Protein A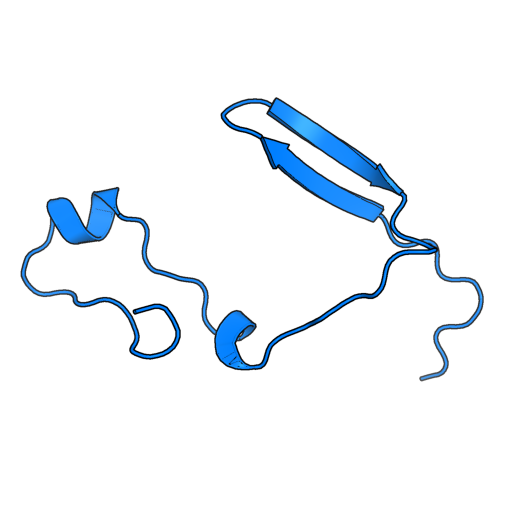F-A0A7X7C3I8-F1 (afdb_monomer_lite)

Secondary structure (DSSP, 8-state):
---TT---EEEEEETTEEEEEE-TTS-----GGGGSPPPPHHHHHH-TT----GGG-

pLDDT: mean 78.69, std 9.77, range [44.69, 89.38]

Foldseek 3Di:
DDPPPDWDWDWDDDPPDTDIDTCPPPDDDDDPLVVDDWDDPVVVVVDVVDDTDPSVD

Sequence (57 aa):
IEYNNYRTHGFKITGNKYEYIDVDYQDRKFLEKTYRLPIPNSELENNSLITQYDEWL

Structure (mmCIF, N/CA/C/O backbone):
data_AF-A0A7X7C3I8-F1
#
_entry.id   AF-A0A7X7C3I8-F1
#
loop_
_atom_site.group_PDB
_atom_site.id
_atom_site.type_symbol
_atom_site.label_atom_id
_atom_site.label_alt_id
_atom_site.label_comp_id
_atom_site.label_asym_id
_atom_site.label_entity_id
_atom_site.label_seq_id
_atom_site.pdbx_PDB_ins_code
_atom_site.Cartn_x
_atom_site.Cartn_y
_atom_site.Cartn_z
_atom_site.occupancy
_atom_site.B_iso_or_equiv
_atom_site.auth_seq_id
_atom_site.auth_comp_id
_atom_site.auth_asym_id
_atom_site.auth_atom_id
_atom_site.pdbx_PDB_model_num
ATOM 1 N N . ILE A 1 1 ? 3.706 1.587 -24.951 1.00 53.22 1 ILE A N 1
ATOM 2 C CA . ILE A 1 1 ? 4.344 2.902 -24.710 1.00 53.22 1 ILE A CA 1
ATOM 3 C C . ILE A 1 1 ? 5.683 2.599 -24.055 1.00 53.22 1 ILE A C 1
ATOM 5 O O . ILE A 1 1 ? 5.682 1.952 -23.017 1.00 53.22 1 ILE A O 1
ATOM 9 N N . GLU A 1 2 ? 6.796 2.928 -24.711 1.00 44.69 2 GLU A N 1
ATOM 10 C CA . GLU A 1 2 ? 8.147 2.729 -24.166 1.00 44.69 2 GLU A CA 1
ATOM 11 C C . GLU A 1 2 ? 8.499 3.906 -23.250 1.00 44.69 2 GLU A C 1
ATOM 13 O O . GLU A 1 2 ? 8.491 5.055 -23.684 1.00 44.69 2 GLU A O 1
ATOM 18 N N . TYR A 1 3 ? 8.785 3.627 -21.978 1.00 59.41 3 TYR A N 1
ATOM 19 C CA . TYR A 1 3 ? 9.098 4.635 -20.959 1.00 59.41 3 TYR A CA 1
ATOM 20 C C . TYR A 1 3 ? 10.616 4.808 -20.792 1.00 59.41 3 TYR A C 1
ATOM 22 O O . TYR A 1 3 ? 11.154 4.662 -19.696 1.00 59.41 3 TYR A O 1
ATOM 30 N N . ASN A 1 4 ? 11.321 5.089 -21.888 1.00 55.81 4 ASN A N 1
ATOM 31 C CA . ASN A 1 4 ? 12.764 5.345 -21.856 1.00 55.81 4 ASN A CA 1
ATOM 32 C C . ASN A 1 4 ? 13.040 6.799 -21.408 1.00 55.81 4 ASN A C 1
ATOM 34 O O . ASN A 1 4 ? 12.339 7.716 -21.830 1.00 55.81 4 ASN A O 1
ATOM 38 N N . ASN A 1 5 ? 14.064 7.014 -20.567 1.00 63.03 5 ASN A N 1
ATOM 39 C CA . ASN A 1 5 ? 14.479 8.321 -20.011 1.00 63.03 5 ASN A CA 1
ATOM 40 C C . ASN A 1 5 ? 13.443 9.058 -19.132 1.00 63.03 5 ASN A C 1
ATOM 42 O O . ASN A 1 5 ? 13.455 10.288 -19.056 1.00 63.03 5 ASN A O 1
ATOM 46 N N . TYR A 1 6 ? 12.555 8.337 -18.444 1.00 67.50 6 TYR A N 1
ATOM 47 C CA . TYR A 1 6 ? 11.617 8.954 -17.504 1.00 67.50 6 TYR A CA 1
ATOM 48 C C . TYR A 1 6 ? 12.193 8.969 -16.082 1.00 67.50 6 TYR A C 1
ATOM 50 O O . TYR A 1 6 ? 12.381 7.907 -15.489 1.00 67.50 6 TYR A O 1
ATOM 58 N N . ARG A 1 7 ? 12.446 10.169 -15.536 1.00 69.06 7 ARG A N 1
ATOM 59 C CA . ARG A 1 7 ? 12.808 10.335 -14.121 1.00 69.06 7 ARG A CA 1
ATOM 60 C C . ARG A 1 7 ? 11.576 10.138 -13.250 1.00 69.06 7 ARG A C 1
ATOM 62 O O . ARG A 1 7 ? 10.568 10.826 -13.407 1.00 69.06 7 ARG A O 1
ATOM 69 N N . THR A 1 8 ? 11.668 9.194 -12.334 1.00 71.00 8 THR A N 1
ATOM 70 C CA . THR A 1 8 ? 10.643 8.855 -11.361 1.00 71.00 8 THR A CA 1
ATOM 71 C C . THR A 1 8 ? 11.024 9.384 -9.989 1.00 71.00 8 THR A C 1
ATOM 73 O O . THR A 1 8 ? 12.098 9.112 -9.457 1.00 71.00 8 THR A O 1
ATOM 76 N N . HIS A 1 9 ? 10.095 10.120 -9.389 1.00 78.31 9 HIS A N 1
ATOM 77 C CA . HIS A 1 9 ? 10.220 10.602 -8.023 1.00 78.31 9 HIS A CA 1
ATOM 78 C C . HIS A 1 9 ? 9.267 9.816 -7.129 1.00 78.31 9 HIS A C 1
ATOM 80 O O . HIS A 1 9 ? 8.090 9.646 -7.445 1.00 78.31 9 HIS A O 1
ATOM 86 N N . GLY A 1 10 ? 9.796 9.315 -6.019 1.00 72.62 10 GLY A N 1
ATOM 87 C CA . GLY A 1 10 ? 9.026 8.689 -4.962 1.00 72.62 10 GLY A CA 1
ATOM 88 C C . GLY A 1 10 ? 8.654 9.716 -3.903 1.00 72.62 10 GLY A C 1
ATOM 89 O O . GLY A 1 10 ? 9.408 10.649 -3.619 1.00 72.62 10 GLY A O 1
ATOM 90 N N . PHE A 1 11 ? 7.497 9.514 -3.289 1.00 78.94 11 PHE A N 1
ATOM 91 C CA . PHE A 1 11 ? 7.077 10.275 -2.125 1.00 78.94 11 PHE A CA 1
ATOM 92 C C . PHE A 1 11 ? 7.177 9.371 -0.902 1.00 78.94 11 PHE A C 1
ATOM 94 O O . PHE A 1 11 ? 6.443 8.389 -0.786 1.00 78.94 11 PHE A O 1
ATOM 101 N N . LYS A 1 12 ? 8.128 9.664 -0.015 1.00 79.00 12 LYS A N 1
ATOM 102 C CA . LYS A 1 12 ? 8.339 8.898 1.210 1.00 79.00 12 LYS A CA 1
ATOM 103 C C . LYS A 1 12 ? 7.715 9.641 2.380 1.00 79.00 12 LYS A C 1
ATOM 105 O O . LYS A 1 12 ? 8.068 10.783 2.665 1.00 79.00 12 LYS A O 1
ATOM 110 N N . ILE A 1 13 ? 6.820 8.958 3.080 1.00 80.94 13 ILE A N 1
ATOM 111 C CA . ILE A 1 13 ? 6.186 9.462 4.295 1.00 80.94 13 ILE A CA 1
ATOM 112 C C . ILE A 1 13 ? 6.784 8.692 5.470 1.00 80.94 13 ILE A C 1
ATOM 114 O O . ILE A 1 13 ? 6.690 7.468 5.521 1.00 80.94 13 ILE A O 1
ATOM 118 N N . THR A 1 14 ? 7.429 9.400 6.397 1.00 78.81 14 THR A N 1
ATOM 119 C CA . THR A 1 14 ? 7.961 8.816 7.639 1.00 78.81 14 THR A CA 1
ATOM 120 C C . THR A 1 14 ? 7.382 9.581 8.824 1.00 78.81 14 THR A C 1
ATOM 122 O O . THR A 1 14 ? 7.841 10.677 9.150 1.00 78.81 14 THR A O 1
ATOM 125 N N . GLY A 1 15 ? 6.341 9.028 9.452 1.00 80.19 15 GLY A N 1
ATOM 126 C CA . GLY A 1 15 ? 5.555 9.753 10.454 1.00 80.19 15 GLY A CA 1
ATOM 127 C C . GLY A 1 15 ? 4.932 11.012 9.843 1.00 80.19 15 GLY A C 1
ATOM 128 O O . GLY A 1 15 ? 4.224 10.923 8.847 1.00 80.19 15 GLY A O 1
ATOM 129 N N . ASN A 1 16 ? 5.260 12.184 10.393 1.00 82.12 16 ASN A N 1
ATOM 130 C CA . ASN A 1 16 ? 4.794 13.484 9.884 1.00 82.12 16 ASN A CA 1
ATOM 131 C C . ASN A 1 16 ? 5.762 14.146 8.887 1.00 82.12 16 ASN A C 1
ATOM 133 O O . ASN A 1 16 ? 5.576 15.308 8.524 1.00 82.12 16 ASN A O 1
ATOM 137 N N . LYS A 1 17 ? 6.830 13.450 8.477 1.00 75.06 17 LYS A N 1
ATOM 138 C CA . LYS A 1 17 ? 7.826 13.976 7.541 1.00 75.06 17 LYS A CA 1
ATOM 139 C C . LYS A 1 17 ? 7.529 13.493 6.125 1.00 75.06 17 LYS A C 1
ATOM 141 O O . LYS A 1 17 ? 7.408 12.290 5.891 1.00 75.06 17 LYS A O 1
ATOM 146 N N . TYR A 1 18 ? 7.480 14.443 5.199 1.00 82.69 18 TYR A N 1
ATOM 147 C CA . TYR A 1 18 ? 7.247 14.217 3.778 1.00 82.69 18 TYR A CA 1
ATOM 148 C C . TYR A 1 18 ? 8.540 14.488 3.008 1.00 82.69 18 TYR A C 1
ATOM 150 O O . TYR A 1 18 ? 9.054 15.606 3.031 1.00 82.69 18 TYR A O 1
ATOM 158 N N . GLU A 1 19 ? 9.089 13.465 2.358 1.00 83.94 19 GLU A N 1
ATOM 159 C CA . GLU A 1 19 ? 10.360 13.543 1.639 1.00 83.94 19 GLU A CA 1
ATOM 160 C C . GLU A 1 19 ? 10.167 13.165 0.169 1.00 83.94 19 GLU A C 1
ATOM 162 O O . GLU A 1 19 ? 9.593 12.123 -0.153 1.00 83.94 19 GLU A O 1
ATOM 167 N N . TY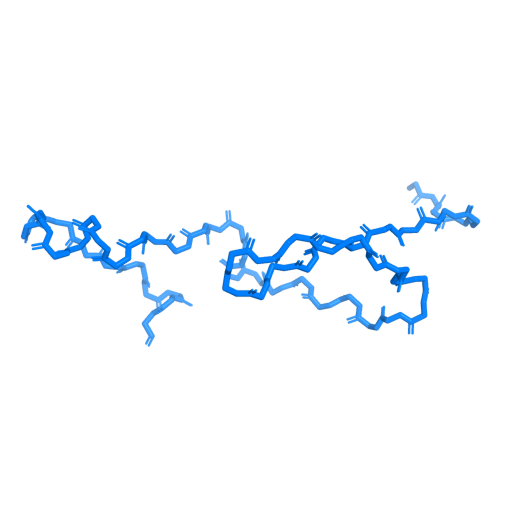R A 1 20 ? 10.691 14.002 -0.727 1.00 82.81 20 TYR A N 1
ATOM 168 C CA . TYR A 1 20 ? 10.866 13.641 -2.130 1.00 82.81 20 TYR A CA 1
ATOM 169 C C . TYR A 1 20 ? 12.158 12.843 -2.278 1.00 82.81 20 TYR A C 1
ATOM 171 O O . TYR A 1 20 ? 13.230 13.323 -1.910 1.00 82.81 20 TYR A O 1
ATOM 179 N N . ILE A 1 21 ? 12.055 11.630 -2.814 1.00 80.62 21 ILE A N 1
ATOM 180 C CA . ILE A 1 21 ? 13.196 10.744 -3.058 1.00 80.62 21 ILE A CA 1
ATOM 181 C C . ILE A 1 21 ? 13.310 10.421 -4.550 1.00 80.62 21 ILE A C 1
ATOM 183 O O . ILE A 1 21 ? 12.306 10.310 -5.252 1.00 80.62 21 ILE A O 1
ATOM 187 N N . ASP A 1 22 ? 14.536 10.283 -5.047 1.00 79.44 22 ASP A N 1
ATOM 188 C CA . ASP A 1 22 ? 14.796 9.791 -6.402 1.00 79.44 22 ASP A CA 1
ATOM 189 C C . ASP A 1 22 ? 14.680 8.256 -6.399 1.00 79.44 22 ASP A C 1
ATOM 191 O O . ASP A 1 22 ? 15.271 7.590 -5.541 1.00 79.44 22 ASP A O 1
ATOM 195 N N . VAL A 1 23 ? 13.862 7.698 -7.296 1.00 74.75 23 VAL A N 1
ATOM 196 C CA . VAL A 1 23 ? 13.601 6.249 -7.383 1.00 74.75 23 VAL A CA 1
ATOM 197 C C . VAL A 1 23 ? 13.967 5.671 -8.750 1.00 74.75 23 VAL A C 1
ATOM 199 O O . VAL A 1 23 ? 13.525 4.573 -9.085 1.00 74.75 23 VAL A O 1
ATOM 202 N N . ASP A 1 24 ? 14.817 6.366 -9.512 1.00 72.94 24 ASP A N 1
ATOM 203 C CA . ASP A 1 24 ? 15.234 5.954 -10.859 1.00 72.94 24 ASP A CA 1
ATOM 204 C C . ASP A 1 24 ? 15.903 4.570 -10.887 1.00 72.94 24 ASP A C 1
ATOM 206 O O . ASP A 1 24 ? 15.738 3.823 -11.850 1.00 72.94 24 ASP A O 1
ATOM 210 N N . TYR A 1 25 ? 16.593 4.193 -9.805 1.00 73.81 25 TYR A N 1
ATOM 211 C CA . TYR A 1 25 ? 17.311 2.917 -9.676 1.00 73.81 25 TYR A CA 1
ATOM 212 C C . TYR A 1 25 ? 16.658 1.920 -8.712 1.00 73.81 25 TYR A C 1
ATOM 214 O O . TYR A 1 25 ? 17.282 0.923 -8.351 1.00 73.81 25 TYR A O 1
ATOM 222 N N . GLN A 1 26 ? 15.438 2.186 -8.239 1.00 68.00 26 GLN A N 1
ATOM 223 C CA . GLN A 1 26 ? 14.768 1.276 -7.312 1.00 68.00 26 GLN A CA 1
ATOM 224 C C . GLN A 1 26 ? 13.841 0.302 -8.037 1.00 68.00 26 GLN A C 1
ATOM 226 O O . GLN A 1 26 ? 13.088 0.682 -8.934 1.00 68.00 26 GLN A O 1
ATOM 231 N N . ASP A 1 27 ? 13.845 -0.952 -7.582 1.00 68.06 27 ASP A N 1
ATOM 232 C CA . ASP A 1 27 ? 12.891 -1.964 -8.029 1.00 68.06 27 ASP A CA 1
ATOM 233 C C . ASP A 1 27 ? 11.475 -1.570 -7.603 1.00 68.06 27 ASP A C 1
ATOM 235 O O . ASP A 1 27 ? 11.068 -1.710 -6.445 1.00 68.06 27 ASP A O 1
ATOM 239 N N . ARG A 1 28 ? 10.694 -1.084 -8.568 1.00 68.12 28 ARG A N 1
ATOM 240 C CA . ARG A 1 28 ? 9.292 -0.730 -8.359 1.00 68.12 28 ARG A CA 1
ATOM 241 C C . ARG A 1 28 ? 8.453 -1.999 -8.335 1.00 68.12 28 ARG A C 1
ATOM 243 O O . ARG A 1 28 ? 8.115 -2.559 -9.375 1.00 68.12 28 ARG A O 1
ATOM 250 N N . LYS A 1 29 ? 8.092 -2.444 -7.136 1.00 71.06 29 LYS A N 1
ATOM 251 C CA . LYS A 1 29 ? 7.140 -3.540 -6.944 1.00 71.06 29 LYS A CA 1
ATOM 252 C C . LYS A 1 29 ? 5.744 -2.957 -6.778 1.00 71.06 29 LYS A C 1
ATOM 254 O O . LYS A 1 29 ? 5.395 -2.474 -5.707 1.00 71.06 29 LYS A O 1
ATOM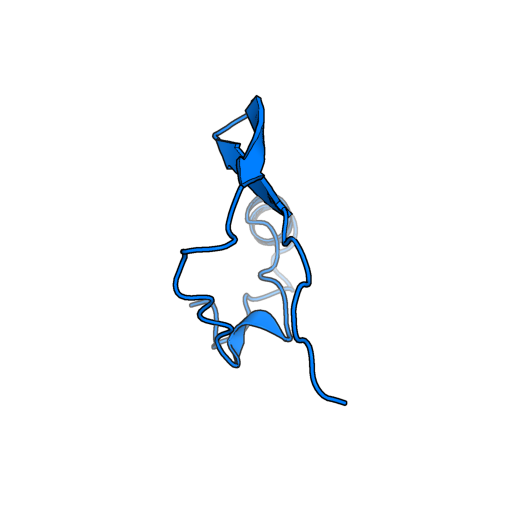 259 N N . PHE A 1 30 ? 4.960 -2.997 -7.849 1.00 75.56 30 PHE A N 1
ATOM 260 C CA . PHE A 1 30 ? 3.524 -2.759 -7.770 1.00 75.56 30 PHE A CA 1
ATOM 261 C C . PHE A 1 30 ? 2.843 -4.100 -7.504 1.00 75.56 30 PHE A C 1
ATOM 263 O O . PHE A 1 30 ? 2.814 -4.971 -8.371 1.00 75.56 30 PHE A O 1
ATOM 270 N N . LEU A 1 31 ? 2.382 -4.302 -6.272 1.00 80.75 31 LEU A N 1
ATOM 271 C CA . LEU A 1 31 ? 1.692 -5.530 -5.890 1.00 80.75 31 LEU A CA 1
ATOM 272 C C . LEU A 1 31 ? 0.228 -5.420 -6.322 1.00 80.75 31 LEU A C 1
ATOM 274 O O . LEU A 1 31 ? -0.359 -4.353 -6.224 1.00 80.75 31 LEU A O 1
ATOM 278 N N . GLU A 1 32 ? -0.405 -6.510 -6.741 1.00 82.38 32 GLU A N 1
ATOM 279 C CA . GLU A 1 32 ? -1.819 -6.472 -7.151 1.00 82.38 32 GLU A CA 1
ATOM 280 C C . GLU A 1 32 ? -2.732 -5.904 -6.047 1.00 82.38 32 GLU A C 1
ATOM 282 O O . GLU A 1 32 ? -3.629 -5.106 -6.310 1.00 82.38 32 GLU A O 1
ATOM 287 N N . LYS A 1 33 ? -2.411 -6.177 -4.777 1.00 77.69 33 LYS A N 1
ATOM 288 C CA . LYS A 1 33 ? -3.121 -5.595 -3.633 1.00 77.69 33 LYS A CA 1
ATOM 289 C C . LYS A 1 33 ? -3.103 -4.065 -3.575 1.00 77.69 33 LYS A C 1
ATOM 291 O O . LYS A 1 33 ? -3.994 -3.485 -2.976 1.00 77.69 33 LYS A O 1
ATOM 296 N N . THR A 1 34 ? -2.138 -3.388 -4.210 1.00 84.62 34 THR A N 1
ATOM 297 C CA . THR A 1 34 ? -2.074 -1.915 -4.224 1.00 84.62 34 THR A CA 1
ATOM 298 C C . THR A 1 34 ? -3.069 -1.263 -5.187 1.00 84.62 34 THR A C 1
ATOM 300 O O . THR A 1 34 ? -3.151 -0.038 -5.216 1.00 84.62 34 THR A O 1
ATOM 303 N N . TYR A 1 35 ? -3.866 -2.044 -5.932 1.00 86.88 35 TYR A N 1
ATOM 304 C CA . TYR A 1 35 ? -5.037 -1.526 -6.656 1.00 86.88 35 TYR A CA 1
ATOM 305 C C . TYR A 1 35 ? -6.149 -1.036 -5.723 1.00 86.88 35 TYR A C 1
ATOM 307 O O . TYR A 1 35 ? -6.932 -0.168 -6.111 1.00 86.88 35 TYR A O 1
ATOM 315 N N . ARG A 1 36 ? -6.213 -1.562 -4.497 1.00 84.81 36 ARG A N 1
ATOM 316 C CA . ARG A 1 36 ? -7.123 -1.103 -3.452 1.00 84.81 36 ARG A CA 1
ATOM 317 C C . ARG A 1 36 ? -6.289 -0.634 -2.271 1.00 84.81 36 ARG A C 1
ATOM 319 O O . ARG A 1 36 ? -5.467 -1.388 -1.783 1.00 84.81 36 ARG A O 1
ATOM 326 N N . LEU A 1 37 ? -6.440 0.609 -1.830 1.00 87.06 37 LEU A N 1
ATOM 327 C CA . LEU A 1 37 ? -5.696 1.100 -0.665 1.00 87.06 37 LEU A CA 1
ATOM 328 C C . LEU A 1 37 ? -6.317 0.556 0.634 1.00 87.06 37 LEU A C 1
ATOM 330 O O . LEU A 1 37 ? -7.53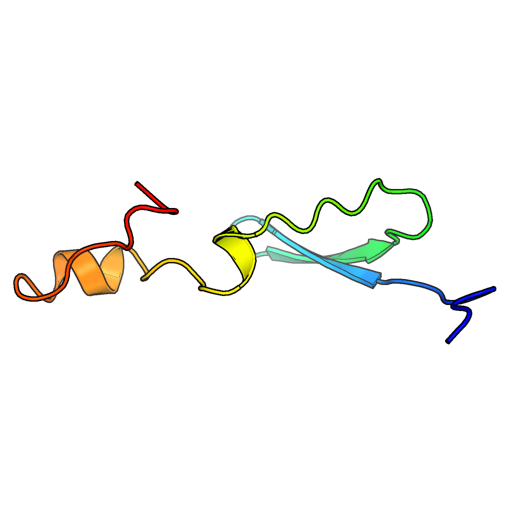7 0.374 0.671 1.00 87.06 37 LEU A O 1
ATOM 334 N N . PRO A 1 38 ? -5.517 0.313 1.690 1.00 89.00 38 PRO A N 1
ATOM 335 C CA . PRO A 1 38 ? -6.047 -0.155 2.963 1.00 89.00 38 PRO A CA 1
ATOM 336 C C . PRO A 1 38 ? -6.916 0.927 3.600 1.00 89.00 38 PRO A C 1
ATOM 338 O O . PRO A 1 38 ? -6.635 2.124 3.488 1.00 89.00 38 PRO A O 1
ATOM 341 N N . ILE A 1 39 ? -7.950 0.497 4.315 1.00 87.00 39 ILE A N 1
ATOM 342 C CA . ILE A 1 39 ? -8.756 1.393 5.143 1.00 87.00 39 ILE A CA 1
ATOM 343 C C . ILE A 1 39 ? -7.889 1.875 6.319 1.00 87.00 39 ILE A C 1
ATOM 345 O O . ILE A 1 39 ? -7.231 1.039 6.947 1.00 87.00 39 ILE A O 1
ATOM 349 N N . PRO A 1 40 ? -7.864 3.183 6.640 1.00 89.12 40 PRO A N 1
ATOM 350 C CA . PRO A 1 40 ? -7.135 3.691 7.797 1.00 89.12 40 PRO A CA 1
ATOM 351 C C . PRO A 1 40 ? -7.601 3.049 9.109 1.00 89.12 40 PRO A C 1
ATOM 353 O O . PRO A 1 40 ? -8.800 2.916 9.347 1.00 89.12 40 PRO A O 1
ATOM 356 N N . ASN A 1 41 ? -6.657 2.730 9.999 1.00 85.94 41 ASN A N 1
ATOM 357 C CA . ASN A 1 41 ? -6.973 2.115 11.296 1.00 85.94 41 ASN A CA 1
ATOM 358 C C . ASN A 1 41 ? -7.929 2.975 12.135 1.00 85.94 41 ASN A C 1
ATOM 360 O O . ASN A 1 41 ? -8.824 2.438 12.773 1.00 85.94 41 ASN A O 1
ATOM 364 N N . SER A 1 42 ? -7.808 4.305 12.065 1.00 89.00 42 SER A N 1
ATOM 365 C CA . SER A 1 42 ? -8.727 5.224 12.745 1.00 89.00 42 SER A CA 1
ATOM 366 C C . SER A 1 42 ? -10.178 5.068 12.287 1.00 89.00 42 SER A C 1
ATOM 368 O O . SER A 1 42 ? -11.091 5.247 13.082 1.00 89.00 42 SER A O 1
ATOM 370 N N . GLU A 1 43 ? -10.414 4.741 11.017 1.00 86.06 43 GLU A N 1
ATOM 371 C CA . GLU A 1 43 ? -11.768 4.514 10.501 1.00 86.06 43 GLU A CA 1
ATOM 372 C C . GLU A 1 43 ? -12.302 3.150 10.950 1.00 86.06 43 GLU A C 1
ATOM 374 O O . GLU A 1 43 ? -13.462 3.048 11.344 1.00 86.06 43 GLU A O 1
ATOM 379 N N . LEU A 1 44 ? -11.446 2.120 10.968 1.00 87.62 44 LEU A N 1
ATOM 380 C CA . LEU A 1 44 ? -11.801 0.786 11.470 1.00 87.62 44 LEU A CA 1
ATOM 381 C C . LEU A 1 44 ? -12.145 0.803 12.968 1.00 87.62 44 LEU A C 1
ATOM 383 O O . LEU A 1 44 ? -13.056 0.107 13.402 1.00 87.62 44 LEU A O 1
ATOM 387 N N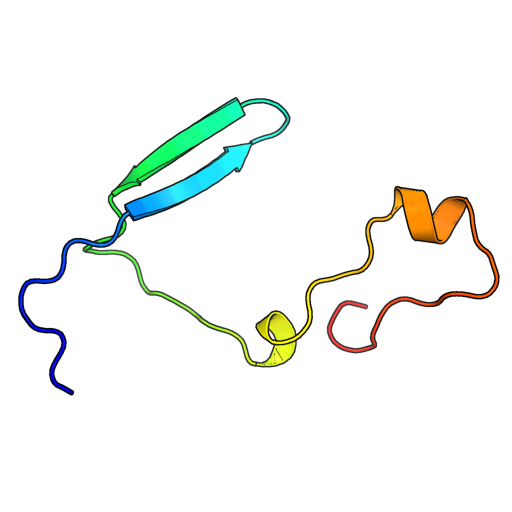 . GLU A 1 45 ? -11.440 1.614 13.757 1.00 87.12 45 GLU A N 1
ATOM 388 C CA . GLU A 1 45 ? -11.694 1.769 15.193 1.00 87.12 45 GLU A CA 1
ATOM 389 C C . GLU A 1 45 ? -13.004 2.518 15.484 1.00 87.12 45 GLU A C 1
ATOM 391 O O . GLU A 1 45 ? -13.676 2.223 16.472 1.00 87.12 45 GLU A O 1
ATOM 396 N N . ASN A 1 46 ? -13.386 3.470 14.625 1.00 88.31 46 ASN A N 1
ATOM 397 C CA . ASN A 1 46 ? -14.573 4.308 14.823 1.00 88.31 46 ASN A CA 1
ATOM 398 C C . ASN A 1 46 ? -15.854 3.738 14.194 1.00 88.31 46 ASN A C 1
ATOM 400 O O . ASN A 1 46 ? -16.949 4.195 14.526 1.00 88.31 46 ASN A O 1
ATOM 404 N N . ASN A 1 47 ? -15.751 2.754 13.297 1.00 83.31 47 ASN A N 1
ATOM 405 C CA . ASN A 1 47 ? -16.900 2.165 12.622 1.00 83.31 47 ASN A CA 1
ATOM 406 C C . ASN A 1 47 ? -16.825 0.632 12.627 1.00 83.31 47 ASN A C 1
ATOM 408 O O . ASN A 1 47 ? -16.112 0.014 11.846 1.00 83.31 47 ASN A O 1
ATOM 412 N N . SER A 1 48 ? -17.639 0.007 13.478 1.00 83.94 48 SER A N 1
ATOM 413 C CA . SER A 1 48 ? -17.683 -1.451 13.640 1.00 83.94 48 SER A CA 1
ATOM 414 C C . SER A 1 48 ? -18.361 -2.205 12.489 1.00 83.94 48 SER A C 1
ATOM 416 O O . SER A 1 48 ? -18.351 -3.434 12.483 1.00 83.94 48 SER A O 1
ATOM 418 N N . LEU A 1 49 ? -18.969 -1.501 11.526 1.00 88.75 49 LEU A N 1
ATOM 419 C CA . LEU A 1 49 ? -19.622 -2.117 10.365 1.00 88.75 49 LEU A CA 1
ATOM 420 C C . LEU A 1 49 ? -18.660 -2.368 9.203 1.00 88.75 49 LEU A C 1
ATOM 422 O O . LEU A 1 49 ? -19.009 -3.095 8.273 1.00 88.75 49 LEU A O 1
ATOM 426 N N . ILE A 1 50 ? -17.479 -1.751 9.228 1.00 86.88 50 ILE A N 1
ATOM 427 C CA . ILE A 1 50 ? -16.482 -1.895 8.171 1.00 86.88 50 ILE A CA 1
ATOM 428 C C . ILE A 1 50 ? -15.390 -2.871 8.602 1.00 86.88 50 ILE A C 1
ATOM 430 O O . ILE A 1 50 ? -15.004 -2.944 9.765 1.00 86.88 50 ILE A O 1
ATOM 434 N N . THR A 1 51 ? -14.897 -3.641 7.642 1.00 87.12 51 THR A N 1
ATOM 435 C CA . THR A 1 51 ? -13.797 -4.591 7.825 1.00 87.12 51 THR A CA 1
ATOM 436 C C . THR A 1 51 ? -12.719 -4.296 6.796 1.00 87.12 51 THR A C 1
ATOM 438 O O . THR A 1 51 ? -13.004 -3.761 5.722 1.00 87.12 51 THR A O 1
ATOM 441 N N . GLN A 1 52 ? -11.466 -4.585 7.150 1.00 89.38 52 GLN A N 1
ATOM 442 C CA . GLN A 1 52 ? -10.351 -4.420 6.224 1.00 89.38 52 GLN A CA 1
ATOM 443 C C . GLN A 1 52 ? -10.495 -5.401 5.056 1.00 89.38 52 GLN A C 1
ATOM 445 O O . GLN A 1 52 ? -11.057 -6.484 5.211 1.00 89.38 52 GLN A O 1
ATOM 450 N N . TYR A 1 53 ? -9.979 -5.020 3.892 1.00 88.94 53 TYR A N 1
ATOM 451 C CA . TYR A 1 53 ? -9.940 -5.922 2.748 1.00 88.94 53 TYR A CA 1
ATOM 452 C C . TYR A 1 53 ? -8.966 -7.082 2.992 1.00 88.94 53 TYR A C 1
ATOM 454 O O . TYR A 1 53 ? -7.886 -6.859 3.540 1.00 88.94 53 TYR A O 1
ATOM 462 N N . ASP A 1 54 ? -9.319 -8.287 2.539 1.00 86.31 54 ASP A N 1
ATOM 463 C CA . ASP A 1 54 ? -8.529 -9.511 2.749 1.00 86.31 54 ASP A CA 1
ATOM 464 C C . ASP A 1 54 ? -7.075 -9.370 2.279 1.00 86.31 54 ASP A C 1
ATOM 466 O O . ASP A 1 54 ? -6.160 -9.912 2.888 1.00 86.31 54 ASP A O 1
ATOM 470 N N . GLU A 1 55 ? -6.836 -8.594 1.220 1.00 85.31 55 GLU A N 1
ATOM 471 C CA . GLU A 1 55 ? -5.497 -8.323 0.695 1.00 85.31 55 GLU A CA 1
ATOM 472 C C . GLU A 1 55 ? -4.587 -7.477 1.620 1.00 85.31 55 GLU A C 1
ATOM 474 O O . GLU A 1 55 ? -3.373 -7.386 1.381 1.00 85.31 55 GLU A O 1
ATOM 479 N N . TRP A 1 56 ? -5.162 -6.855 2.654 1.00 83.44 56 TRP A N 1
ATOM 480 C CA . TRP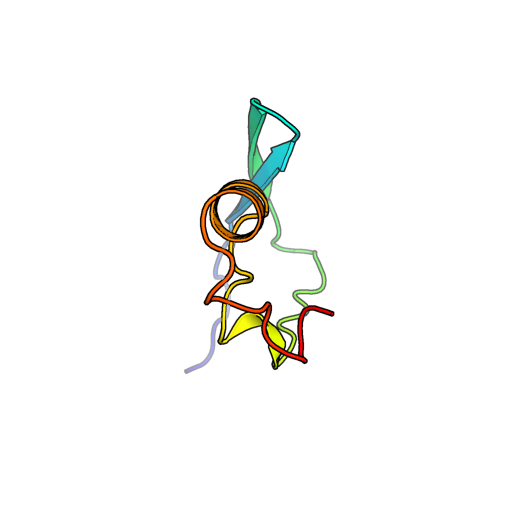 A 1 56 ? -4.485 -6.019 3.654 1.00 83.44 56 TRP A CA 1
ATOM 481 C C . TRP A 1 56 ? -4.561 -6.566 5.086 1.00 83.44 56 TRP A C 1
ATOM 483 O O . TRP A 1 56 ? -4.023 -5.915 5.985 1.00 83.44 56 TRP A O 1
ATOM 493 N N . LEU A 1 57 ? -5.206 -7.720 5.293 1.00 76.88 57 LEU A N 1
ATOM 494 C CA . LEU A 1 57 ? -5.108 -8.505 6.529 1.00 76.88 57 LEU A CA 1
ATOM 495 C C . LEU A 1 57 ? -3.737 -9.194 6.626 1.00 76.88 57 LEU A C 1
ATOM 497 O O . LEU A 1 57 ? -3.225 -9.289 7.764 1.00 76.88 57 LEU A O 1
#

Radius of gyration: 16.02 Å; chains: 1; bounding box: 37×24×40 Å